Protein AF-A0A521U2J7-F1 (afdb_monomer)

Nearest PDB structures (foldseek):
  1yfb-assembly1_A  TM=9.014E-01  e=5.762E-02  Bacillus subtilis
  2k1n-assembly1_A  TM=6.969E-01  e=5.381E-02  Bacillus subtilis
  2k1n-assembly1_B  TM=5.980E-01  e=5.762E-02  Bacillus subtilis
  2mrn-assembly1_B  TM=8.533E-01  e=5.537E-01  Escherichia coli K-12
  1ub4-assembly1_C-2  TM=5.657E-01  e=3.199E-01  Escherichia coli

Structure (mmCIF, N/CA/C/O backbone):
data_AF-A0A521U2J7-F1
#
_entry.id   AF-A0A521U2J7-F1
#
loop_
_atom_site.group_PDB
_atom_site.id
_atom_site.type_symbol
_atom_site.label_atom_id
_atom_site.label_alt_id
_atom_site.label_comp_id
_atom_site.label_asym_id
_atom_site.label_entity_id
_atom_site.label_seq_id
_atom_site.pdbx_PDB_ins_code
_atom_site.Cartn_x
_atom_site.Cartn_y
_atom_site.Cartn_z
_atom_site.occupancy
_atom_site.B_iso_or_equiv
_atom_site.auth_seq_id
_atom_site.auth_comp_id
_atom_site.auth_asym_id
_atom_site.auth_atom_id
_atom_site.pdbx_PDB_model_num
ATOM 1 N N . MET A 1 1 ? 23.409 -4.938 -11.563 1.00 58.19 1 MET A N 1
ATOM 2 C CA . MET A 1 1 ? 23.096 -3.650 -10.905 1.00 58.19 1 MET A CA 1
ATOM 3 C C . MET A 1 1 ? 24.053 -2.586 -11.420 1.00 58.19 1 MET A C 1
ATOM 5 O O . MET A 1 1 ? 25.254 -2.826 -11.411 1.00 58.19 1 MET A O 1
ATOM 9 N N . GLY A 1 2 ? 23.551 -1.459 -11.936 1.00 65.81 2 GLY A N 1
ATOM 10 C CA . GLY A 1 2 ? 24.421 -0.349 -12.348 1.00 65.81 2 GLY A CA 1
ATOM 11 C C . GLY A 1 2 ? 25.065 0.344 -11.139 1.00 65.81 2 GLY A C 1
ATOM 12 O O . GLY A 1 2 ? 24.534 0.269 -10.035 1.00 65.81 2 GLY A O 1
ATOM 13 N N . ARG A 1 3 ? 26.166 1.080 -11.345 1.00 73.38 3 ARG A N 1
ATOM 14 C CA . ARG A 1 3 ? 26.949 1.772 -10.289 1.00 73.38 3 ARG A CA 1
ATOM 15 C C . ARG A 1 3 ? 26.161 2.761 -9.404 1.00 73.38 3 ARG A C 1
ATOM 17 O O . ARG A 1 3 ? 26.709 3.255 -8.431 1.00 73.38 3 ARG A O 1
ATOM 24 N N . GLN A 1 4 ? 24.915 3.074 -9.753 1.00 81.69 4 GLN A N 1
ATOM 25 C CA . GLN A 1 4 ? 24.054 4.050 -9.074 1.00 81.69 4 GLN A CA 1
ATOM 26 C C . GLN A 1 4 ? 22.721 3.444 -8.595 1.00 81.69 4 GLN A C 1
ATOM 28 O O . GLN A 1 4 ? 21.742 4.168 -8.464 1.00 81.69 4 GLN A O 1
ATOM 33 N N . GLY A 1 5 ? 22.629 2.118 -8.433 1.00 82.38 5 GLY A N 1
ATOM 34 C CA . GLY A 1 5 ? 21.377 1.474 -8.002 1.00 82.38 5 GLY A CA 1
ATOM 35 C C . GLY A 1 5 ? 20.260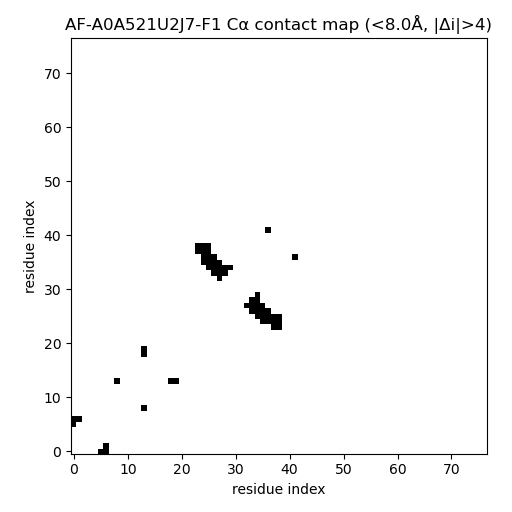 1.509 -9.053 1.00 82.38 5 GLY A C 1
ATOM 36 O O . GLY A 1 5 ? 19.094 1.315 -8.733 1.00 82.38 5 GLY A O 1
ATOM 37 N N . ARG A 1 6 ? 20.602 1.754 -10.325 1.00 86.38 6 ARG A N 1
ATOM 38 C CA . ARG A 1 6 ? 19.638 1.714 -11.431 1.00 86.38 6 ARG A CA 1
ATOM 39 C C . ARG A 1 6 ? 19.283 0.267 -11.760 1.00 86.38 6 ARG A C 1
ATOM 41 O O . ARG A 1 6 ? 20.178 -0.552 -12.004 1.00 86.38 6 ARG A O 1
ATOM 48 N N . ILE A 1 7 ? 17.985 0.003 -11.827 1.00 84.19 7 ILE A N 1
ATOM 49 C CA . ILE A 1 7 ? 17.401 -1.251 -12.300 1.00 84.19 7 ILE A CA 1
ATOM 50 C C . ILE A 1 7 ? 16.775 -0.971 -13.665 1.00 84.19 7 ILE A C 1
ATOM 52 O O . ILE A 1 7 ? 16.096 0.036 -13.853 1.00 84.19 7 ILE A O 1
ATOM 56 N N . VAL A 1 8 ? 17.042 -1.840 -14.637 1.00 87.56 8 VAL A N 1
ATOM 57 C CA . VAL A 1 8 ? 16.418 -1.760 -15.960 1.00 87.56 8 VAL A CA 1
ATOM 58 C C . VAL A 1 8 ? 15.194 -2.659 -15.941 1.00 87.56 8 VAL A C 1
ATOM 60 O O . VAL A 1 8 ? 15.330 -3.862 -15.746 1.00 87.56 8 VAL A O 1
ATOM 63 N N . ILE A 1 9 ? 14.015 -2.080 -16.158 1.00 85.75 9 ILE A N 1
ATOM 64 C CA . ILE A 1 9 ? 12.777 -2.842 -16.334 1.00 85.75 9 ILE A CA 1
ATOM 65 C C . ILE A 1 9 ? 12.650 -3.189 -17.824 1.00 85.75 9 ILE A C 1
ATOM 67 O O . ILE A 1 9 ? 12.598 -2.261 -18.639 1.00 85.75 9 ILE A O 1
ATOM 71 N N . PRO A 1 10 ? 12.616 -4.477 -18.210 1.00 89.50 10 PRO A N 1
ATOM 72 C CA . PRO A 1 10 ? 12.407 -4.904 -19.593 1.00 89.50 10 PRO A CA 1
ATOM 73 C C . PRO A 1 10 ? 11.152 -4.292 -20.228 1.00 89.50 10 PRO A C 1
ATOM 75 O O . PRO A 1 10 ? 10.158 -4.025 -19.556 1.00 89.50 10 PRO A O 1
ATOM 78 N N . ALA A 1 11 ? 11.185 -4.070 -21.544 1.00 88.00 11 ALA A N 1
ATOM 79 C CA . ALA A 1 11 ? 10.100 -3.394 -22.262 1.00 88.00 11 ALA A CA 1
ATOM 80 C C . ALA A 1 11 ? 8.762 -4.155 -22.236 1.00 88.00 11 ALA A C 1
ATOM 82 O O . ALA A 1 11 ? 7.710 -3.546 -22.398 1.00 88.00 11 ALA A O 1
ATOM 83 N N . GLU A 1 12 ? 8.796 -5.473 -22.059 1.00 89.75 12 GLU A N 1
ATOM 84 C CA . GLU A 1 12 ? 7.603 -6.316 -21.911 1.00 89.75 12 GLU A CA 1
ATOM 85 C C . GLU A 1 12 ? 6.891 -6.015 -20.593 1.00 89.75 12 GLU A C 1
ATOM 87 O O . GLU A 1 12 ? 5.744 -5.580 -20.614 1.00 89.75 12 GLU A O 1
ATOM 92 N N . ILE A 1 13 ? 7.627 -6.064 -19.479 1.00 86.56 13 ILE A N 1
ATOM 93 C CA . ILE A 1 13 ? 7.109 -5.730 -18.147 1.00 86.56 13 ILE A CA 1
ATOM 94 C C . ILE A 1 13 ? 6.584 -4.290 -18.103 1.00 86.56 13 ILE A C 1
ATOM 96 O O . ILE A 1 13 ? 5.526 -4.036 -17.539 1.00 86.56 13 ILE A O 1
ATOM 100 N N . ARG A 1 14 ? 7.269 -3.329 -18.745 1.00 85.38 14 ARG A N 1
ATOM 101 C CA . ARG 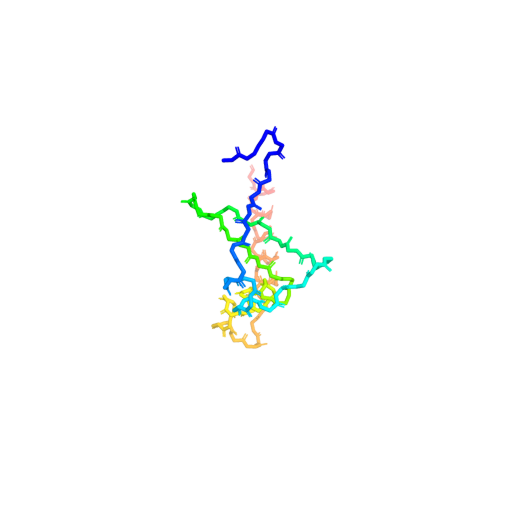A 1 14 ? 6.761 -1.945 -18.798 1.00 85.38 14 ARG A CA 1
ATOM 102 C C . ARG A 1 14 ? 5.393 -1.835 -19.478 1.00 85.38 14 ARG A C 1
ATOM 104 O O . ARG A 1 14 ? 4.565 -1.049 -19.032 1.00 85.38 14 ARG A O 1
ATOM 111 N N . ARG A 1 15 ? 5.166 -2.605 -20.550 1.00 85.88 15 ARG A N 1
ATOM 112 C CA . ARG A 1 15 ? 3.890 -2.620 -21.284 1.00 85.88 15 ARG A CA 1
ATOM 113 C C . ARG A 1 15 ? 2.785 -3.293 -20.480 1.00 85.88 15 ARG A C 1
ATOM 115 O O . ARG A 1 15 ? 1.683 -2.765 -20.439 1.00 85.88 15 ARG A O 1
ATOM 122 N N . GLU A 1 16 ? 3.085 -4.410 -19.824 1.00 85.62 16 GLU A N 1
ATOM 123 C CA . GLU A 1 16 ? 2.129 -5.111 -18.955 1.00 85.62 16 GLU A CA 1
ATOM 124 C C . GLU A 1 16 ? 1.708 -4.262 -17.754 1.00 85.62 16 GLU A C 1
ATOM 126 O O . GLU A 1 16 ? 0.535 -4.234 -17.391 1.00 85.62 16 GLU A O 1
ATOM 131 N N . LEU A 1 17 ? 2.656 -3.527 -17.168 1.00 78.25 17 LEU A N 1
ATOM 132 C CA . LEU A 1 17 ? 2.395 -2.620 -16.052 1.00 78.25 17 LEU A CA 1
ATOM 133 C C . LEU A 1 17 ? 1.832 -1.259 -16.492 1.00 78.25 17 LEU A C 1
ATOM 135 O O . LEU A 1 17 ? 1.516 -0.447 -15.627 1.00 78.25 17 LEU A O 1
ATOM 139 N N . ALA A 1 18 ? 1.712 -1.011 -17.804 1.00 83.25 18 ALA A N 1
ATOM 140 C CA . ALA A 1 18 ? 1.285 0.260 -18.391 1.00 83.25 18 ALA A CA 1
ATOM 141 C C . ALA A 1 18 ? 2.031 1.482 -17.813 1.00 83.25 18 ALA A C 1
ATOM 143 O O . ALA A 1 18 ? 1.421 2.512 -17.544 1.00 83.25 18 ALA A O 1
ATOM 144 N N . ILE A 1 19 ? 3.346 1.346 -17.602 1.00 83.19 19 ILE A N 1
ATOM 145 C CA . ILE A 1 19 ? 4.193 2.404 -17.035 1.00 83.19 19 ILE A CA 1
ATOM 146 C C . ILE A 1 19 ? 4.895 3.207 -18.131 1.00 83.19 19 ILE A C 1
ATOM 148 O O . ILE A 1 19 ? 5.578 2.655 -19.003 1.00 83.19 19 ILE A O 1
ATOM 152 N N . GLU A 1 20 ? 4.776 4.525 -18.048 1.00 84.56 20 GLU A N 1
ATOM 153 C CA . GLU A 1 20 ? 5.359 5.490 -18.972 1.00 84.56 20 GLU A CA 1
ATOM 154 C C . GLU A 1 20 ? 6.545 6.247 -18.343 1.00 84.56 20 GLU A C 1
ATOM 156 O O . GLU A 1 20 ? 6.668 6.362 -17.118 1.00 84.56 20 GLU A O 1
ATOM 161 N N . PRO A 1 21 ? 7.482 6.773 -19.156 1.00 83.56 21 PRO A N 1
ATOM 162 C CA . PRO A 1 21 ? 8.542 7.634 -18.645 1.00 83.56 21 PRO A CA 1
ATOM 163 C C . PRO A 1 21 ? 7.969 8.852 -17.907 1.00 83.56 21 PRO A C 1
ATOM 165 O O . PRO A 1 21 ? 7.243 9.651 -18.487 1.00 83.56 21 PRO A O 1
ATOM 168 N N . GLY A 1 22 ? 8.356 9.022 -16.642 1.00 85.56 22 GLY A N 1
ATOM 169 C CA . GLY A 1 22 ? 7.851 10.094 -15.775 1.00 85.56 22 GLY A CA 1
ATOM 170 C C . GLY A 1 22 ? 6.833 9.621 -14.738 1.00 85.56 22 GLY A C 1
ATOM 171 O O . GLY A 1 22 ? 6.583 10.352 -13.776 1.00 85.56 22 GLY A O 1
ATOM 172 N N . ASP A 1 23 ? 6.325 8.393 -14.867 1.00 85.88 23 ASP A N 1
ATOM 173 C CA . ASP A 1 23 ? 5.451 7.803 -13.860 1.00 85.88 23 ASP A CA 1
ATOM 174 C C . ASP A 1 23 ? 6.159 7.625 -12.519 1.00 85.88 23 ASP A C 1
ATOM 176 O O . ASP A 1 23 ? 7.336 7.259 -12.421 1.00 85.88 23 ASP A O 1
ATOM 180 N N . LYS A 1 24 ? 5.399 7.875 -11.453 1.00 87.44 24 LYS A N 1
ATOM 181 C CA . LYS A 1 24 ? 5.852 7.678 -10.080 1.00 87.44 24 LYS A CA 1
ATOM 182 C C . LYS A 1 24 ? 5.478 6.278 -9.625 1.00 87.44 24 LYS A C 1
ATOM 184 O O . LYS A 1 24 ? 4.298 5.953 -9.495 1.00 87.44 24 LYS A O 1
ATOM 189 N N . LEU A 1 25 ? 6.499 5.484 -9.332 1.00 89.69 25 LEU A N 1
ATOM 190 C CA . LEU A 1 25 ? 6.357 4.162 -8.741 1.00 89.69 25 LEU A CA 1
ATOM 191 C C . LEU A 1 25 ? 6.782 4.190 -7.278 1.00 89.69 25 LEU A C 1
ATOM 193 O O . LEU A 1 25 ? 7.694 4.918 -6.886 1.00 89.69 25 LEU A O 1
ATOM 197 N N . ILE A 1 26 ? 6.107 3.370 -6.488 1.00 91.62 26 ILE A N 1
ATOM 198 C CA . ILE A 1 26 ? 6.401 3.114 -5.089 1.00 91.62 26 ILE A CA 1
ATOM 199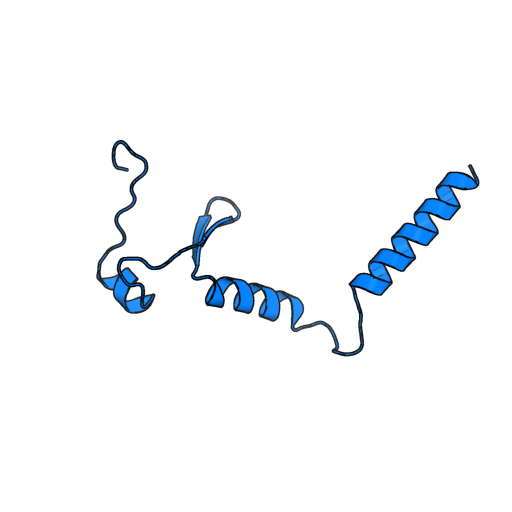 C C . ILE A 1 26 ? 7.114 1.770 -5.031 1.00 91.62 26 ILE A C 1
ATOM 201 O O . ILE A 1 26 ? 6.618 0.777 -5.561 1.00 91.62 26 ILE A O 1
ATOM 205 N N . ALA A 1 27 ? 8.286 1.761 -4.404 1.00 91.38 27 ALA A N 1
ATOM 206 C CA . ALA A 1 27 ? 9.061 0.559 -4.152 1.00 91.38 27 ALA A CA 1
ATOM 207 C C . ALA A 1 27 ? 8.846 0.119 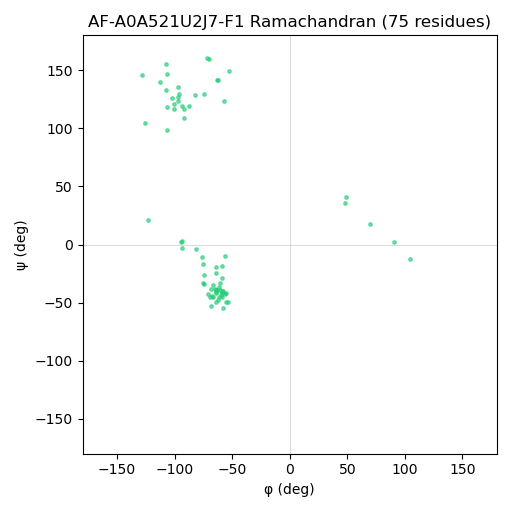-2.704 1.00 91.38 27 ALA A C 1
ATOM 209 O O . ALA A 1 27 ? 9.138 0.881 -1.782 1.00 91.38 27 ALA A O 1
ATOM 210 N N . LEU A 1 28 ? 8.342 -1.096 -2.514 1.00 92.00 28 LEU A N 1
ATOM 211 C CA . LEU A 1 28 ? 8.185 -1.723 -1.207 1.00 92.00 28 LEU A CA 1
ATOM 212 C C . LEU A 1 28 ? 9.131 -2.915 -1.108 1.00 92.00 28 LEU A C 1
ATOM 214 O O . LEU A 1 28 ? 9.299 -3.653 -2.077 1.00 92.00 28 LEU A O 1
ATOM 218 N N . ASN A 1 29 ? 9.735 -3.086 0.062 1.00 93.06 29 ASN A N 1
ATOM 219 C CA . ASN A 1 29 ? 10.431 -4.311 0.420 1.00 93.06 29 ASN A CA 1
ATOM 220 C C . ASN A 1 29 ? 9.498 -5.127 1.314 1.00 93.06 29 ASN A C 1
ATOM 222 O O . ASN A 1 29 ? 9.149 -4.657 2.396 1.00 93.06 29 ASN A O 1
ATOM 226 N N . ASP A 1 30 ? 9.098 -6.300 0.842 1.00 90.44 30 ASP A N 1
ATOM 227 C CA . ASP A 1 30 ? 8.162 -7.204 1.509 1.00 90.44 30 ASP A CA 1
ATOM 228 C C . ASP A 1 30 ? 8.846 -8.570 1.618 1.00 90.44 30 ASP A C 1
ATOM 230 O O . ASP A 1 30 ? 9.078 -9.221 0.604 1.00 90.44 30 ASP A O 1
ATOM 234 N N . ASP A 1 31 ? 9.311 -8.936 2.815 1.00 91.06 31 ASP A N 1
ATOM 235 C CA . ASP A 1 31 ? 10.022 -10.197 3.098 1.00 91.06 31 ASP A CA 1
ATOM 236 C C . ASP A 1 31 ? 11.171 -10.561 2.129 1.00 91.06 31 ASP A C 1
ATOM 238 O O . ASP A 1 31 ? 11.446 -11.725 1.840 1.00 91.06 31 ASP A O 1
ATOM 242 N N . GLY A 1 32 ? 11.904 -9.550 1.651 1.00 91.56 32 GLY A N 1
ATOM 243 C CA . GLY A 1 32 ? 13.027 -9.725 0.722 1.00 91.56 32 GLY A CA 1
ATOM 244 C C . GLY A 1 32 ? 12.635 -9.672 -0.757 1.00 91.56 32 GLY A C 1
ATOM 245 O O . GLY A 1 32 ? 13.502 -9.798 -1.625 1.00 91.56 32 GLY A O 1
ATOM 246 N N . GLU A 1 33 ? 11.361 -9.429 -1.055 1.00 92.38 33 GLU A N 1
ATOM 247 C CA . GLU A 1 33 ? 10.860 -9.152 -2.393 1.00 92.38 33 GLU A CA 1
ATOM 248 C C . GLU A 1 33 ? 10.725 -7.645 -2.635 1.00 92.38 33 GLU A C 1
ATOM 250 O O . GLU A 1 33 ? 10.182 -6.897 -1.820 1.00 92.38 33 GLU A O 1
ATOM 255 N N . LEU A 1 34 ? 11.179 -7.187 -3.805 1.00 89.19 34 LEU A N 1
ATOM 256 C CA . LEU A 1 34 ? 10.982 -5.808 -4.243 1.00 89.19 34 LEU A CA 1
ATOM 257 C C . LEU A 1 34 ? 9.693 -5.699 -5.060 1.00 89.19 34 LEU A C 1
ATOM 259 O O . LEU A 1 34 ? 9.638 -6.133 -6.211 1.00 89.19 34 LEU A O 1
ATOM 263 N N . HIS A 1 35 ? 8.681 -5.059 -4.486 1.00 90.75 35 HIS A N 1
ATOM 264 C CA . HIS A 1 35 ? 7.404 -4.795 -5.143 1.00 90.75 35 HIS A CA 1
ATOM 265 C C . HIS A 1 35 ? 7.407 -3.374 -5.705 1.00 90.75 35 HIS A C 1
ATOM 267 O O . HIS A 1 35 ? 7.616 -2.409 -4.970 1.00 90.75 35 HIS A O 1
ATOM 273 N N . LEU A 1 36 ? 7.162 -3.235 -7.009 1.00 89.44 36 LEU A N 1
ATOM 274 C CA . LEU A 1 36 ? 6.993 -1.940 -7.671 1.00 89.44 36 LEU A CA 1
ATOM 275 C C . LEU A 1 36 ? 5.519 -1.738 -8.008 1.00 89.44 36 LEU A C 1
ATOM 277 O O . LEU A 1 36 ? 4.945 -2.506 -8.776 1.00 89.44 36 LEU A O 1
ATOM 281 N N . LEU A 1 37 ? 4.918 -0.701 -7.435 1.00 89.12 37 LEU A N 1
ATOM 282 C CA . LEU A 1 37 ? 3.490 -0.420 -7.558 1.00 89.12 37 LEU A CA 1
ATOM 283 C C . LEU A 1 37 ? 3.273 1.025 -7.998 1.00 89.12 37 LEU A C 1
ATOM 285 O O . LEU A 1 37 ? 3.991 1.933 -7.580 1.00 89.12 37 LEU A O 1
ATOM 289 N N . THR A 1 38 ? 2.235 1.271 -8.786 1.00 88.75 38 THR A N 1
ATOM 290 C CA . THR A 1 38 ? 1.686 2.622 -8.925 1.00 88.75 38 THR A CA 1
ATOM 291 C C . THR A 1 38 ? 0.943 3.014 -7.647 1.00 88.75 38 THR A C 1
ATOM 293 O O . THR A 1 38 ? 0.511 2.165 -6.863 1.00 88.75 38 THR A O 1
ATOM 296 N N . HIS A 1 39 ? 0.726 4.315 -7.442 1.00 88.81 39 HIS A N 1
ATOM 297 C CA . HIS A 1 39 ? -0.086 4.795 -6.319 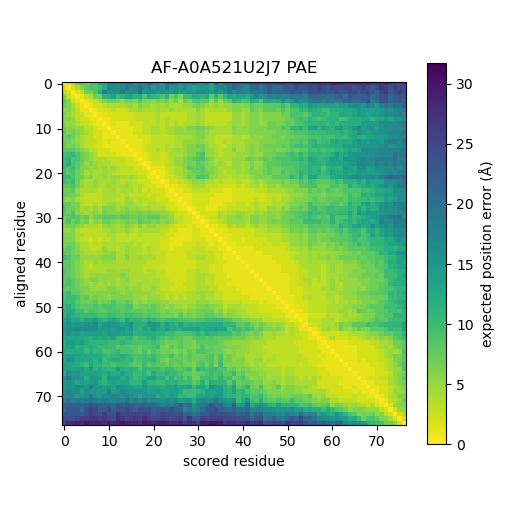1.00 88.81 39 HIS A CA 1
ATOM 298 C C . HIS A 1 39 ? -1.494 4.169 -6.309 1.00 88.81 39 HIS A C 1
ATOM 300 O O . HIS A 1 39 ? -1.981 3.747 -5.264 1.00 88.81 39 HIS A O 1
ATOM 306 N N . ALA A 1 40 ? -2.132 4.053 -7.479 1.00 88.75 40 ALA A N 1
ATOM 307 C CA . ALA A 1 40 ? -3.458 3.449 -7.602 1.00 88.75 40 ALA A CA 1
ATOM 308 C C . ALA A 1 40 ? -3.460 1.960 -7.212 1.00 88.75 40 ALA A C 1
ATOM 310 O O . ALA A 1 40 ? -4.365 1.511 -6.511 1.00 88.75 40 ALA A O 1
ATOM 311 N N . GLN A 1 41 ? -2.430 1.206 -7.614 1.00 90.56 41 GLN A N 1
ATOM 312 C CA . GLN A 1 41 ? -2.268 -0.196 -7.218 1.00 90.56 41 GLN A CA 1
ATOM 313 C C . GLN A 1 41 ? -2.058 -0.340 -5.711 1.00 90.56 41 GLN A C 1
ATOM 315 O O . GLN A 1 41 ? -2.660 -1.222 -5.104 1.00 90.56 41 GLN A O 1
ATOM 320 N N . LEU A 1 42 ? -1.253 0.534 -5.097 1.00 91.94 42 LEU A N 1
ATOM 321 C CA . LEU A 1 42 ? -1.040 0.510 -3.651 1.00 91.94 42 LEU A CA 1
ATOM 322 C C . LEU A 1 42 ? -2.341 0.779 -2.886 1.00 91.94 42 LEU A C 1
ATOM 324 O O . LEU A 1 42 ? -2.681 0.023 -1.980 1.00 91.94 42 LEU A O 1
ATOM 328 N N . VAL A 1 43 ? -3.091 1.816 -3.272 1.00 93.06 43 VAL A N 1
ATOM 329 C CA . VAL A 1 43 ? -4.385 2.132 -2.644 1.00 93.06 43 VAL A CA 1
ATOM 330 C C . VAL A 1 43 ? -5.350 0.959 -2.774 1.00 93.06 43 VAL A C 1
ATOM 332 O O . VAL A 1 43 ? -5.965 0.571 -1.785 1.00 93.06 43 VAL A O 1
ATOM 335 N N . LYS A 1 44 ? -5.445 0.355 -3.964 1.00 93.00 44 LYS A N 1
ATOM 336 C CA . LYS A 1 44 ? -6.295 -0.816 -4.179 1.00 93.00 44 LYS A CA 1
ATOM 337 C C . LYS A 1 44 ? -5.864 -2.003 -3.310 1.00 93.00 44 LYS A C 1
ATOM 339 O O . LYS A 1 44 ? -6.709 -2.587 -2.649 1.00 93.00 44 LYS A O 1
ATOM 344 N N . ARG A 1 45 ? -4.561 -2.311 -3.236 1.00 92.19 45 ARG A N 1
ATOM 345 C CA . ARG A 1 45 ? -4.022 -3.382 -2.372 1.00 92.19 45 ARG A CA 1
ATOM 346 C C . ARG A 1 45 ? -4.408 -3.169 -0.907 1.00 92.19 45 ARG A C 1
ATOM 348 O O . ARG A 1 45 ? -4.800 -4.121 -0.241 1.00 92.19 45 ARG A O 1
ATOM 355 N N . LEU A 1 46 ? -4.323 -1.932 -0.412 1.00 92.25 46 LEU A N 1
ATOM 356 C CA . LEU A 1 46 ? -4.740 -1.597 0.952 1.00 92.25 46 LEU A CA 1
ATOM 357 C C . LEU A 1 46 ? -6.253 -1.757 1.135 1.00 92.25 46 LEU A C 1
ATOM 359 O O . LEU A 1 46 ? -6.687 -2.349 2.114 1.00 92.25 46 LEU A O 1
ATOM 363 N N . GLN A 1 47 ? -7.060 -1.275 0.190 1.00 92.19 47 GLN A N 1
ATOM 364 C CA . GLN A 1 47 ? -8.515 -1.443 0.241 1.00 92.19 47 GLN A CA 1
ATOM 365 C C . GLN A 1 47 ? -8.921 -2.921 0.248 1.00 92.19 47 GLN A C 1
ATOM 367 O O . GLN A 1 47 ? -9.771 -3.308 1.045 1.00 92.19 47 GLN A O 1
ATOM 372 N N . ASP A 1 48 ? -8.284 -3.742 -0.587 1.00 94.12 48 ASP A N 1
ATOM 373 C CA . ASP A 1 48 ? -8.540 -5.180 -0.675 1.00 94.12 48 ASP A CA 1
ATOM 374 C C . ASP A 1 48 ? -8.158 -5.901 0.631 1.00 94.12 48 ASP A C 1
ATOM 376 O O . ASP A 1 48 ? -8.900 -6.769 1.092 1.00 94.12 48 ASP A O 1
ATOM 380 N N . LEU A 1 49 ? -7.058 -5.500 1.284 1.00 91.88 49 LEU A N 1
ATOM 381 C CA . LEU A 1 49 ? -6.648 -6.047 2.585 1.00 91.88 49 LEU A CA 1
ATOM 382 C C . LEU A 1 49 ? -7.735 -5.857 3.653 1.00 91.88 49 LEU A C 1
ATOM 384 O O . LEU A 1 49 ? -8.003 -6.764 4.440 1.00 91.88 49 LEU A O 1
ATOM 388 N N . PHE A 1 50 ? -8.395 -4.701 3.646 1.00 91.31 50 PHE A N 1
ATOM 389 C CA . PHE A 1 50 ? -9.438 -4.340 4.607 1.00 91.31 50 PHE A CA 1
ATOM 390 C C . PHE A 1 50 ? -10.863 -4.659 4.121 1.00 91.31 50 PHE A C 1
ATOM 392 O O . PHE A 1 50 ? -11.827 -4.405 4.841 1.00 91.31 50 PHE A O 1
ATOM 399 N N . ALA A 1 51 ? -11.032 -5.257 2.937 1.00 91.12 51 ALA A N 1
ATOM 400 C CA . ALA A 1 51 ? -12.348 -5.511 2.343 1.00 91.12 51 ALA A CA 1
ATOM 401 C C . ALA A 1 51 ? -13.221 -6.493 3.148 1.00 91.12 51 ALA A C 1
ATOM 403 O O . ALA A 1 51 ? -14.439 -6.523 2.973 1.00 91.12 51 ALA A O 1
ATOM 404 N N . HIS A 1 52 ? -12.615 -7.291 4.031 1.00 91.38 52 HIS A N 1
ATOM 405 C CA . HIS A 1 52 ? -13.317 -8.226 4.910 1.00 91.38 52 HIS A CA 1
ATOM 406 C C . HIS A 1 52 ? -14.014 -7.544 6.102 1.00 91.38 52 HIS A C 1
ATOM 408 O O . HIS A 1 52 ? -14.804 -8.186 6.794 1.00 91.38 52 HIS A O 1
ATOM 414 N N . ILE A 1 53 ? -13.745 -6.258 6.350 1.00 90.06 53 ILE A N 1
ATOM 415 C CA . ILE A 1 53 ? -14.315 -5.520 7.479 1.00 90.06 53 ILE A CA 1
ATOM 416 C C . ILE A 1 53 ? -15.721 -5.017 7.117 1.00 90.06 53 ILE A C 1
ATOM 418 O O . ILE A 1 53 ? -15.903 -4.367 6.081 1.00 90.06 53 ILE A O 1
ATOM 422 N N . PRO A 1 54 ? -16.742 -5.274 7.956 1.00 91.19 54 PRO A N 1
ATOM 423 C CA . PRO A 1 54 ? -18.090 -4.774 7.715 1.00 91.19 54 PRO A CA 1
ATOM 424 C C . PRO A 1 54 ? -18.147 -3.240 7.711 1.00 91.19 54 PRO A C 1
ATOM 426 O O . PRO A 1 54 ? -17.558 -2.584 8.561 1.00 91.19 54 PRO A O 1
ATOM 429 N N . LYS A 1 55 ? -18.955 -2.652 6.818 1.00 84.56 55 LYS A N 1
ATOM 430 C CA . LYS A 1 55 ? -19.067 -1.185 6.641 1.00 84.56 55 LYS A CA 1
ATOM 431 C C . LYS A 1 55 ? -19.504 -0.397 7.887 1.00 84.56 55 LYS A C 1
ATOM 433 O O . LYS A 1 55 ? -19.360 0.819 7.900 1.00 84.56 55 LYS A O 1
ATOM 438 N N . GLY A 1 56 ? -20.093 -1.061 8.880 1.00 87.38 56 GLY A N 1
ATOM 439 C CA . GLY A 1 56 ? -20.522 -0.444 10.139 1.00 87.38 56 GLY A CA 1
ATOM 440 C C . GLY A 1 56 ? -19.493 -0.533 11.267 1.00 87.38 56 GLY A C 1
ATOM 441 O O . GLY A 1 56 ? -19.761 -0.023 12.348 1.00 87.38 56 GLY 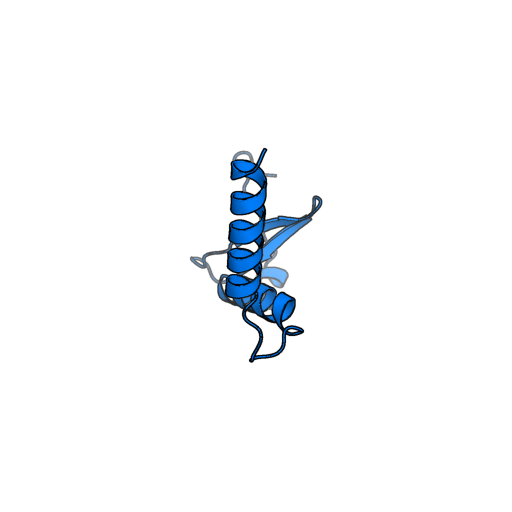A O 1
ATOM 442 N N . VAL A 1 57 ? -18.354 -1.195 11.041 1.00 89.38 57 VAL A N 1
ATOM 443 C CA . VAL A 1 57 ? -17.291 -1.363 12.037 1.00 89.38 57 VAL A CA 1
ATOM 444 C C . VAL A 1 57 ? -16.222 -0.303 11.809 1.00 89.38 57 VAL A C 1
ATOM 446 O O . VAL A 1 57 ? -15.692 -0.163 10.707 1.00 89.38 57 VAL A O 1
ATOM 449 N N . SER A 1 58 ? -15.897 0.435 12.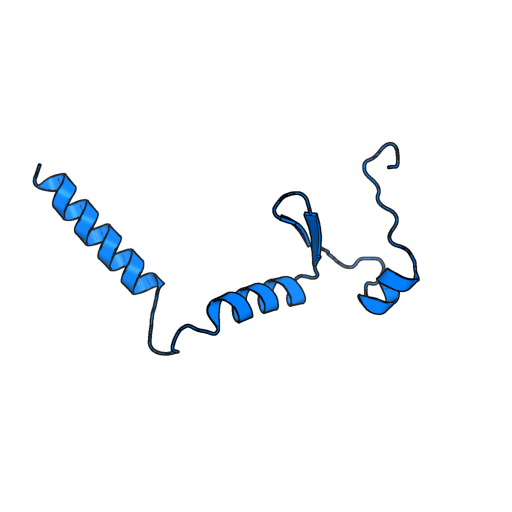867 1.00 90.88 58 SER A N 1
ATOM 450 C CA . SER A 1 58 ? -14.805 1.404 12.884 1.00 90.88 58 SER A CA 1
ATOM 451 C C . SER A 1 58 ? -13.655 0.838 13.706 1.00 90.88 58 SER A C 1
ATOM 453 O O . SER A 1 58 ? -13.651 0.939 14.931 1.00 90.88 58 SER A O 1
ATOM 455 N N . LEU A 1 59 ? -12.660 0.262 13.024 1.00 91.00 59 LEU A N 1
ATOM 456 C CA . LEU A 1 59 ? -11.441 -0.228 13.681 1.00 91.00 59 LEU A CA 1
ATOM 457 C C . LEU A 1 59 ? -10.696 0.885 14.430 1.00 91.00 59 LEU A C 1
ATOM 459 O O . LEU A 1 59 ? -10.003 0.628 15.407 1.00 91.00 59 LEU A O 1
ATOM 463 N N . ALA A 1 60 ? -10.822 2.131 13.964 1.00 93.00 60 ALA A N 1
ATOM 464 C CA . ALA A 1 60 ? -10.221 3.275 14.634 1.00 93.00 60 ALA A CA 1
ATOM 465 C C . ALA A 1 60 ? -10.881 3.537 15.992 1.00 93.00 60 ALA A C 1
ATOM 467 O O . ALA A 1 60 ? -10.173 3.765 16.968 1.00 93.00 60 ALA A O 1
ATOM 468 N N . ASP A 1 61 ? -12.214 3.484 16.066 1.00 94.06 61 ASP A N 1
ATOM 469 C CA . ASP A 1 61 ? -12.931 3.701 17.326 1.00 94.06 61 ASP A CA 1
ATOM 470 C C . ASP A 1 61 ? -12.680 2.561 18.319 1.00 94.06 61 ASP A C 1
ATOM 472 O O . ASP A 1 61 ? -12.499 2.825 19.507 1.00 94.06 61 ASP A O 1
ATOM 476 N N . GLU A 1 62 ? -12.606 1.320 17.828 1.00 92.00 62 GLU A N 1
ATOM 477 C CA . GLU A 1 62 ? -12.224 0.144 18.619 1.00 92.00 62 GLU A CA 1
ATOM 478 C C . GLU A 1 62 ? -10.829 0.330 19.231 1.00 92.00 62 GLU A C 1
ATOM 480 O O . GLU A 1 62 ? -10.696 0.356 20.455 1.00 92.00 62 GLU A O 1
ATOM 485 N N . LEU A 1 63 ? -9.821 0.627 18.401 1.00 94.38 63 LEU A N 1
ATOM 486 C CA . LEU A 1 63 ? -8.454 0.882 18.861 1.00 94.38 63 LEU A CA 1
ATOM 487 C C . LEU A 1 63 ? -8.381 2.051 19.857 1.00 94.38 63 LEU A C 1
ATOM 489 O O . LEU A 1 63 ? -7.660 1.990 20.849 1.00 94.38 63 LEU A O 1
ATOM 493 N N . ILE A 1 64 ? -9.111 3.144 19.612 1.00 95.38 64 ILE A N 1
ATOM 494 C CA . ILE A 1 64 ? -9.137 4.294 20.528 1.00 95.38 64 ILE A CA 1
ATOM 495 C C . ILE A 1 64 ? -9.752 3.906 21.878 1.00 95.38 64 ILE A C 1
ATOM 497 O O . ILE A 1 64 ? -9.281 4.389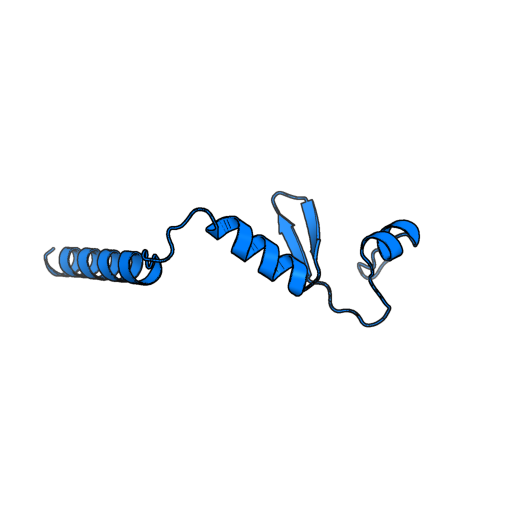 22.911 1.00 95.38 64 ILE A O 1
ATOM 501 N N . SER A 1 65 ? -10.798 3.076 21.883 1.00 93.50 65 SER A N 1
ATOM 502 C CA . SER A 1 65 ? -11.422 2.588 23.114 1.00 93.50 65 SER A CA 1
ATOM 503 C C . SER A 1 65 ? -10.448 1.738 23.922 1.00 93.50 65 SER A C 1
ATOM 505 O O . SER A 1 65 ? -10.229 2.038 25.094 1.00 93.50 65 SER A O 1
ATOM 507 N N . GLU A 1 66 ? -9.796 0.766 23.278 1.00 91.50 66 GLU A N 1
ATOM 508 C CA . GLU A 1 66 ? -8.791 -0.103 23.905 1.00 91.50 66 GLU A CA 1
ATOM 509 C C . GLU A 1 66 ? -7.672 0.719 24.553 1.00 91.50 66 GLU A C 1
ATOM 511 O O . GLU A 1 66 ? -7.400 0.582 25.744 1.00 91.50 66 GLU A O 1
ATOM 516 N N . ARG A 1 67 ? -7.097 1.681 23.817 1.00 94.06 67 ARG A N 1
ATOM 517 C CA . ARG A 1 67 ? -6.032 2.551 24.346 1.00 94.06 67 ARG A CA 1
ATOM 518 C C . ARG A 1 67 ? -6.465 3.382 25.552 1.00 94.06 67 ARG A C 1
ATOM 520 O O . ARG A 1 67 ? -5.644 3.694 26.411 1.00 94.06 67 ARG A O 1
ATOM 527 N N . ARG A 1 68 ? -7.735 3.794 25.616 1.00 92.25 68 ARG A N 1
ATOM 528 C CA . ARG A 1 68 ? -8.270 4.551 26.760 1.00 92.25 68 ARG A CA 1
ATOM 529 C C . ARG A 1 68 ? -8.491 3.664 27.978 1.00 92.25 68 ARG A C 1
ATOM 531 O O . ARG A 1 68 ? -8.351 4.153 29.094 1.00 92.25 68 ARG A O 1
ATOM 538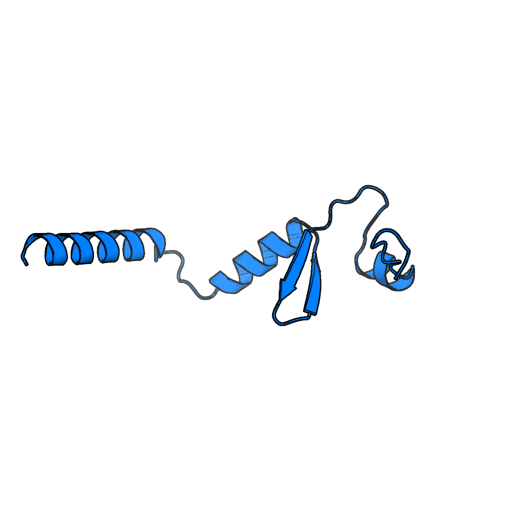 N N . GLU A 1 69 ? -8.874 2.409 27.777 1.00 90.94 69 GLU A N 1
ATOM 539 C CA . GLU A 1 69 ? -9.014 1.432 28.857 1.00 90.94 69 GLU A CA 1
ATOM 540 C C . GLU A 1 69 ? -7.648 1.046 29.426 1.00 90.94 69 GLU A C 1
ATOM 542 O O . GLU A 1 69 ? -7.473 1.107 30.640 1.00 90.94 69 GLU A O 1
ATOM 547 N N . GLU A 1 70 ? -6.662 0.774 28.567 1.00 90.12 70 GLU A N 1
ATOM 548 C CA . GLU A 1 70 ? -5.269 0.535 28.971 1.00 90.12 70 GLU A CA 1
ATOM 549 C C . GLU A 1 70 ? -4.723 1.687 29.828 1.00 90.12 70 GLU A C 1
ATOM 551 O O . GLU A 1 70 ? -4.232 1.455 30.930 1.00 90.12 70 GLU A O 1
ATOM 556 N N . ALA A 1 71 ? -4.894 2.937 29.380 1.00 90.00 71 ALA A N 1
ATOM 557 C CA . ALA A 1 71 ? -4.430 4.109 30.124 1.00 90.00 71 ALA A CA 1
ATOM 558 C C . ALA A 1 71 ? -5.092 4.250 31.509 1.00 90.00 71 ALA A C 1
ATOM 560 O O . ALA A 1 71 ? -4.439 4.647 32.468 1.00 90.00 71 ALA A O 1
ATOM 561 N N . ARG A 1 72 ? -6.380 3.897 31.644 1.00 87.94 72 ARG A N 1
ATOM 562 C CA . ARG A 1 72 ? -7.067 3.902 32.950 1.00 87.94 72 ARG A CA 1
ATOM 563 C C . ARG A 1 72 ? -6.516 2.843 33.897 1.00 87.94 72 ARG A C 1
ATOM 565 O O . ARG A 1 72 ? -6.496 3.074 35.098 1.00 87.94 72 ARG A O 1
ATOM 572 N N . HIS A 1 73 ? -6.107 1.693 33.367 1.00 79.56 73 HIS A N 1
ATOM 573 C CA . HIS A 1 73 ? -5.516 0.622 34.163 1.00 79.56 73 HIS A CA 1
ATOM 574 C C . HIS A 1 73 ? -4.081 0.926 34.606 1.00 79.56 73 HIS A C 1
ATOM 576 O O . HIS A 1 73 ? -3.669 0.415 35.641 1.00 79.56 73 HIS A O 1
ATOM 582 N N . GLU A 1 74 ? -3.335 1.752 33.867 1.00 72.94 74 GLU A N 1
ATOM 583 C CA . GLU A 1 74 ? -2.002 2.215 34.278 1.00 72.94 74 GLU A CA 1
ATOM 584 C C . GLU A 1 74 ? -2.047 3.286 35.382 1.00 72.94 74 GLU A C 1
ATOM 586 O O . GLU A 1 74 ? -1.171 3.287 36.238 1.00 72.94 74 GLU A O 1
ATOM 591 N N . ASP A 1 75 ? -3.063 4.158 35.409 1.00 63.34 75 ASP A N 1
ATOM 592 C CA . ASP A 1 75 ? -3.211 5.198 36.447 1.00 63.34 75 ASP A CA 1
ATOM 593 C C . ASP A 1 75 ? -3.697 4.652 37.815 1.00 63.34 75 ASP A C 1
ATOM 595 O O . ASP A 1 75 ? -3.573 5.339 38.831 1.00 63.34 75 ASP A O 1
ATOM 599 N N . ASP A 1 76 ? -4.257 3.436 37.852 1.00 57.72 76 ASP A N 1
ATOM 600 C CA . ASP A 1 76 ? -4.799 2.778 39.060 1.00 57.72 76 ASP A CA 1
ATOM 601 C C . ASP A 1 76 ? -3.777 1.850 39.775 1.00 57.72 76 ASP A C 1
ATOM 603 O O . ASP A 1 76 ? -4.126 1.196 40.765 1.00 57.72 76 ASP A O 1
ATOM 607 N N . VAL A 1 77 ? -2.524 1.778 39.291 1.00 53.06 77 VAL A N 1
ATOM 608 C CA . VAL A 1 77 ? -1.403 0.975 39.846 1.00 53.06 77 VAL A CA 1
ATOM 609 C C . VAL A 1 77 ? -0.323 1.874 40.442 1.00 53.06 77 VAL A C 1
ATOM 611 O O . VAL A 1 77 ? 0.140 1.554 41.563 1.00 53.06 77 VAL A O 1
#

Solvent-accessible surface area (backbone atoms only — not comparable to full-atom values): 5007 Å² total; per-residue (Å²): 124,48,102,79,77,52,80,85,78,56,73,65,61,34,59,76,67,69,60,56,97,86,65,71,69,46,80,43,79,55,98,89,40,82,45,79,33,43,66,70,56,50,54,48,52,55,50,60,72,53,61,83,59,59,94,89,64,55,69,66,60,53,52,54,49,54,56,52,51,54,52,55,60,61,75,76,110

Mean predicted aligned error: 8.01 Å

Secondary structure (DSSP, 8-state):
--TTS--PPPHHHHHHTT--TT--EEEEEETTEEEEEEHHHHHHHHHHHTTTS-TT--HHHHHHHHHHHHHHHHHT-

Sequence (77 aa):
MGRQGRIVIPAEIRRELAIEPGDKLIALNDDGELHLLTHAQLVKRLQDLFAHIPKGVSLADELISERREEARHEDDV

Radius of gyration: 20.68 Å; Cα contacts (8 Å, |Δi|>4): 29; chains: 1; bounding box: 48×20×62 Å

pLDDT: mean 86.89, std 8.47, range [53.06, 95.38]

Foldseek 3Di:
DDPVPDDDDDPVNCVVLVPDPPADWDWDQDVNDTDTHHPVRVVVVVCVVCVPPDPPDDPPVVVVVVVVVVVVVVVVD